Protein AF-A0A9N6Z192-F1 (afdb_monomer_lite)

Radius of gyration: 20.08 Å; chains: 1; bounding box: 25×59×36 Å

Structure (mmCIF, N/CA/C/O backbone):
data_AF-A0A9N6Z192-F1
#
_entry.id   AF-A0A9N6Z192-F1
#
loop_
_atom_site.group_PDB
_atom_site.id
_atom_site.type_symbol
_atom_site.label_atom_id
_atom_site.label_alt_id
_atom_site.label_comp_id
_atom_site.label_asym_id
_atom_site.label_entity_id
_atom_site.label_seq_id
_atom_site.pdbx_PDB_ins_code
_atom_site.Cartn_x
_atom_site.Cartn_y
_atom_site.Cartn_z
_atom_site.occupancy
_atom_site.B_iso_or_equiv
_atom_site.auth_seq_id
_atom_site.auth_comp_id
_atom_site.auth_asym_id
_atom_site.auth_atom_id
_atom_site.pdbx_PDB_model_num
ATOM 1 N N . MET A 1 1 ? 2.025 2.115 4.747 1.00 64.50 1 MET A N 1
ATOM 2 C CA . MET A 1 1 ? 0.844 2.459 3.913 1.00 64.50 1 MET A CA 1
ATOM 3 C C . MET A 1 1 ? 0.227 3.789 4.326 1.00 64.50 1 MET A C 1
ATOM 5 O O . MET A 1 1 ? 0.311 4.716 3.539 1.00 64.50 1 MET A O 1
ATOM 9 N N . LYS A 1 2 ? -0.318 3.938 5.546 1.00 63.38 2 LYS A N 1
ATOM 10 C CA . LYS A 1 2 ? -0.911 5.216 6.002 1.00 63.38 2 LYS A CA 1
ATOM 11 C C . LYS A 1 2 ? 0.101 6.367 6.073 1.00 63.38 2 LYS A C 1
ATOM 13 O O . LYS A 1 2 ? -0.190 7.473 5.646 1.00 63.38 2 LYS A O 1
ATOM 18 N N . GLU A 1 3 ? 1.296 6.088 6.587 1.00 71.56 3 GLU A N 1
ATOM 19 C CA . GLU A 1 3 ? 2.393 7.067 6.705 1.00 71.56 3 GLU A CA 1
ATOM 20 C C . GLU A 1 3 ? 2.958 7.494 5.346 1.00 71.56 3 GLU A C 1
ATOM 22 O O . GLU A 1 3 ? 3.601 8.530 5.240 1.00 71.56 3 GLU A O 1
ATOM 27 N N . ASN A 1 4 ? 2.655 6.719 4.307 1.00 81.81 4 ASN A N 1
ATOM 28 C CA . ASN A 1 4 ? 3.191 6.883 2.967 1.00 81.81 4 ASN A CA 1
ATOM 29 C C . ASN A 1 4 ? 2.139 7.438 1.990 1.00 81.81 4 ASN A C 1
ATOM 31 O O . ASN A 1 4 ? 2.307 7.323 0.785 1.00 81.81 4 ASN A O 1
ATOM 35 N N . GLY A 1 5 ? 1.003 7.930 2.494 1.00 91.00 5 GLY A N 1
ATOM 36 C CA . GLY A 1 5 ? -0.061 8.502 1.664 1.00 91.00 5 GLY A CA 1
ATOM 37 C C . GLY A 1 5 ? -0.917 7.501 0.881 1.00 91.00 5 GLY A C 1
ATOM 38 O O . GLY A 1 5 ? -1.923 7.917 0.328 1.00 91.00 5 GLY A O 1
ATOM 39 N N . LEU A 1 6 ? -0.607 6.197 0.887 1.00 96.25 6 LEU A N 1
ATOM 40 C CA . LEU A 1 6 ? -1.342 5.174 0.111 1.00 96.25 6 LEU A CA 1
ATOM 41 C C . LEU A 1 6 ? -2.758 4.884 0.641 1.00 96.25 6 LEU A C 1
ATOM 43 O O . LEU A 1 6 ? -3.599 4.332 -0.063 1.00 96.25 6 LEU A O 1
ATOM 47 N N . VAL A 1 7 ? -3.011 5.197 1.915 1.00 96.25 7 VAL A N 1
ATOM 48 C CA . VAL A 1 7 ? -4.333 5.053 2.537 1.00 96.25 7 VAL A CA 1
ATOM 49 C C . VAL A 1 7 ? -4.620 6.225 3.468 1.00 96.25 7 VAL A C 1
ATOM 51 O O . VAL A 1 7 ? -3.757 6.657 4.235 1.00 96.25 7 VAL A O 1
ATOM 54 N N . GLN A 1 8 ? -5.868 6.682 3.470 1.00 94.69 8 GLN A N 1
ATOM 55 C CA . GLN A 1 8 ? -6.380 7.702 4.376 1.00 94.69 8 GLN A CA 1
ATOM 56 C C . GLN A 1 8 ? -7.210 7.038 5.480 1.00 94.69 8 GLN A C 1
ATOM 58 O O . GLN A 1 8 ? -8.107 6.238 5.225 1.00 94.69 8 GLN A O 1
ATOM 63 N N . HIS A 1 9 ? -6.930 7.378 6.737 1.00 95.19 9 HIS A N 1
ATOM 64 C CA . HIS A 1 9 ? -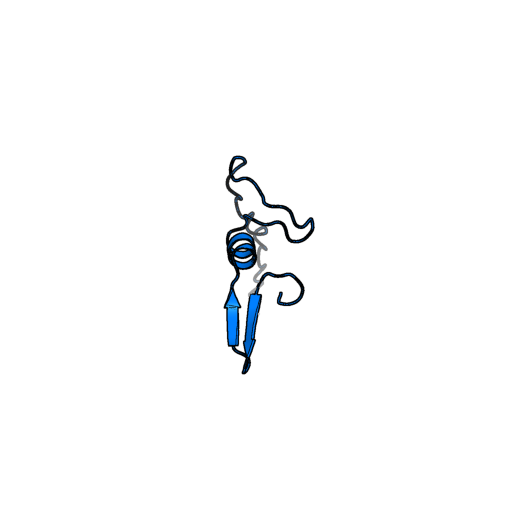7.737 6.913 7.868 1.00 95.19 9 HIS A CA 1
ATOM 65 C C . HIS A 1 9 ? -8.924 7.844 8.090 1.00 95.19 9 HIS A C 1
ATOM 67 O O . HIS A 1 9 ? -8.732 9.058 8.189 1.00 95.19 9 HIS A O 1
ATOM 73 N N . LEU A 1 10 ? -10.114 7.262 8.230 1.00 94.12 10 LEU A N 1
ATOM 74 C CA . LEU A 1 10 ? -11.366 7.986 8.469 1.00 94.12 10 LEU A CA 1
ATOM 75 C C . LEU A 1 10 ? -11.85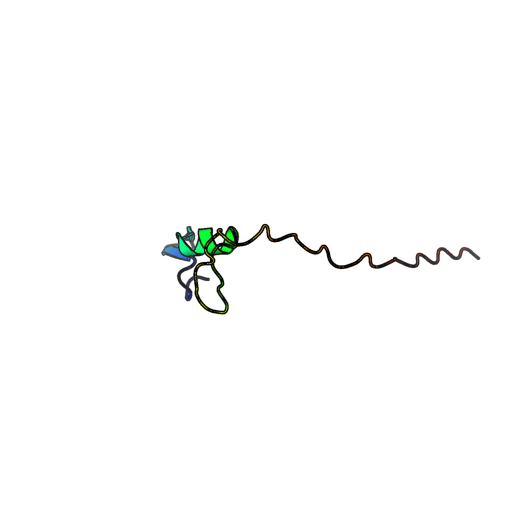8 7.877 9.926 1.00 94.12 10 LEU A C 1
ATOM 77 O O . LEU A 1 10 ? -12.798 8.569 10.304 1.00 94.12 10 LEU A O 1
ATOM 81 N N . GLY A 1 11 ? -11.214 7.050 10.761 1.00 93.25 11 GLY A N 1
ATOM 82 C CA . GLY A 1 11 ? -11.628 6.782 12.145 1.00 93.25 11 GLY A CA 1
ATOM 83 C C . GLY A 1 11 ? -12.192 5.372 12.325 1.00 93.25 11 GLY A C 1
ATOM 84 O O . GLY A 1 11 ? -12.540 4.709 11.356 1.00 93.25 11 GLY A O 1
ATOM 85 N N . ASN A 1 12 ? -12.274 4.895 13.572 1.00 95.25 12 ASN A N 1
ATOM 86 C CA . ASN A 1 12 ? -12.833 3.574 13.917 1.00 95.25 12 ASN A CA 1
ATOM 87 C C . ASN A 1 12 ? -12.202 2.389 13.159 1.00 95.25 12 ASN A C 1
ATOM 89 O O . ASN A 1 12 ? -12.871 1.397 12.886 1.00 95.25 12 ASN A O 1
ATOM 93 N N . GLY A 1 13 ? -10.923 2.499 12.784 1.00 94.25 13 GLY A N 1
ATOM 94 C CA . GLY A 1 13 ? -10.243 1.469 11.996 1.00 94.25 13 GLY A CA 1
ATOM 95 C C . GLY A 1 13 ? -10.680 1.410 10.529 1.00 94.25 13 GLY A C 1
ATOM 96 O O . GLY A 1 13 ? -10.285 0.486 9.826 1.00 94.25 13 GLY A O 1
ATOM 97 N N . VAL A 1 14 ? -11.461 2.383 10.055 1.00 96.75 14 VAL A N 1
ATOM 98 C CA . VAL A 1 14 ? -11.836 2.520 8.647 1.00 96.75 14 VAL A CA 1
ATOM 99 C C . VAL A 1 14 ? -10.731 3.252 7.895 1.00 96.75 14 VAL A C 1
ATOM 101 O O . VAL A 1 14 ? -10.273 4.328 8.300 1.00 96.75 14 VAL A O 1
ATOM 104 N N . TYR A 1 15 ? -10.335 2.664 6.772 1.00 96.38 15 TYR A N 1
ATOM 105 C CA . TYR A 1 15 ? -9.355 3.203 5.842 1.00 96.38 15 TYR A CA 1
ATOM 106 C C . TYR A 1 15 ? -9.959 3.248 4.445 1.00 96.38 15 TYR A C 1
ATOM 108 O O . TYR A 1 15 ? -10.730 2.364 4.076 1.00 96.38 15 TYR A O 1
ATOM 116 N N . ILE A 1 16 ? -9.593 4.269 3.682 1.00 96.88 16 ILE A N 1
ATOM 117 C CA . ILE A 1 16 ? -9.892 4.370 2.257 1.00 96.88 16 ILE A CA 1
ATOM 118 C C . ILE A 1 16 ? -8.578 4.437 1.484 1.00 96.88 16 ILE A C 1
ATOM 120 O O . ILE A 1 16 ? -7.602 5.017 1.971 1.00 96.88 16 ILE A O 1
ATOM 124 N N . ILE A 1 17 ? -8.543 3.796 0.319 1.00 97.00 17 ILE A N 1
ATOM 125 C CA . ILE A 1 17 ? -7.410 3.897 -0.597 1.00 97.00 17 ILE A CA 1
ATOM 126 C C . ILE A 1 17 ? -7.357 5.306 -1.197 1.00 97.00 17 ILE A C 1
ATOM 128 O O . ILE A 1 17 ? -8.392 5.953 -1.353 1.00 97.00 17 ILE A O 1
ATOM 132 N N . THR A 1 18 ? -6.154 5.807 -1.443 1.00 97.00 18 THR A N 1
ATOM 133 C CA . THR A 1 18 ? -5.925 7.087 -2.128 1.00 97.00 18 THR A CA 1
ATOM 134 C C . THR A 1 18 ? -5.536 6.843 -3.581 1.00 97.00 18 THR A C 1
ATOM 136 O O . THR A 1 18 ? -5.208 5.715 -3.940 1.00 97.00 18 THR A O 1
ATOM 139 N N . ASP A 1 19 ? -5.483 7.899 -4.390 1.00 96.06 19 ASP A N 1
ATOM 140 C CA . ASP A 1 19 ? -5.034 7.816 -5.786 1.00 96.06 19 ASP A CA 1
ATOM 141 C C . ASP A 1 19 ? -3.611 7.224 -5.905 1.00 96.06 19 ASP A C 1
ATOM 143 O O . ASP A 1 19 ? -3.362 6.368 -6.750 1.00 96.06 19 ASP A O 1
ATOM 147 N N . ASP A 1 20 ? -2.691 7.595 -5.002 1.00 95.25 20 ASP A N 1
ATOM 148 C CA . ASP A 1 20 ? -1.343 7.003 -4.924 1.00 95.25 20 ASP A CA 1
ATOM 149 C C . ASP A 1 20 ? -1.397 5.510 -4.554 1.00 95.25 20 ASP A C 1
ATOM 151 O O . ASP A 1 20 ? -0.609 4.699 -5.041 1.00 95.25 20 ASP A O 1
ATOM 155 N N . GLY A 1 21 ? -2.331 5.135 -3.674 1.00 96.06 21 GLY A N 1
ATOM 156 C CA . GLY A 1 21 ? -2.581 3.745 -3.306 1.00 96.06 21 GLY A CA 1
ATOM 157 C C . GLY A 1 21 ? -3.076 2.917 -4.487 1.00 96.06 21 GLY A C 1
ATOM 158 O O . GLY A 1 21 ? -2.578 1.814 -4.701 1.00 96.06 21 GLY A O 1
ATOM 159 N N . GLU A 1 22 ? -4.013 3.453 -5.268 1.00 96.12 22 GLU A N 1
ATOM 160 C CA . GLU A 1 22 ? -4.486 2.826 -6.504 1.00 96.12 22 GLU A CA 1
ATOM 161 C C . GLU A 1 22 ? -3.349 2.709 -7.522 1.00 96.12 22 GLU A C 1
ATOM 163 O O . GLU A 1 22 ? -3.106 1.627 -8.048 1.00 96.12 22 GLU A O 1
ATOM 168 N N . ALA A 1 23 ? -2.569 3.775 -7.721 1.00 94.69 23 ALA A N 1
ATOM 169 C CA . ALA A 1 23 ? -1.420 3.760 -8.618 1.00 94.69 23 ALA A CA 1
ATOM 170 C C . ALA A 1 23 ? -0.358 2.728 -8.203 1.00 94.69 23 ALA A C 1
ATOM 172 O O . ALA A 1 23 ? 0.201 2.056 -9.064 1.00 94.69 23 ALA A O 1
ATOM 173 N N . TYR A 1 24 ? -0.092 2.549 -6.907 1.00 93.62 24 TYR A N 1
ATOM 174 C CA . TYR A 1 24 ? 0.821 1.510 -6.423 1.00 93.62 24 TYR A CA 1
ATOM 175 C C . TYR A 1 24 ? 0.310 0.096 -6.728 1.00 93.62 24 TYR A C 1
ATOM 177 O O . TYR A 1 24 ? 1.078 -0.750 -7.183 1.00 93.62 24 TYR A O 1
ATOM 185 N N . LEU A 1 25 ? -0.982 -0.160 -6.502 1.00 94.06 25 LEU A N 1
ATOM 186 C CA . LEU A 1 25 ? -1.589 -1.464 -6.789 1.00 94.06 25 LEU A CA 1
ATOM 187 C C . LEU A 1 25 ? -1.653 -1.762 -8.292 1.00 94.06 25 LEU A C 1
ATOM 189 O O . LEU A 1 25 ? -1.476 -2.912 -8.684 1.00 94.06 25 LEU A O 1
ATOM 193 N N . ASP A 1 26 ? -1.841 -0.731 -9.114 1.00 93.06 26 ASP A N 1
ATOM 194 C CA . ASP A 1 26 ? -1.823 -0.821 -10.576 1.00 93.06 26 ASP A CA 1
ATOM 195 C C . ASP A 1 26 ? -0.398 -0.866 -11.160 1.00 93.06 26 ASP A C 1
ATOM 197 O O . ASP A 1 26 ? -0.237 -0.953 -12.374 1.00 93.06 26 ASP A O 1
ATOM 201 N N . GLY A 1 27 ? 0.648 -0.771 -10.330 1.00 91.69 27 GLY A N 1
ATOM 202 C CA . GLY A 1 27 ? 2.044 -0.745 -10.783 1.00 91.69 27 GLY A CA 1
ATOM 203 C C . GLY A 1 27 ? 2.480 0.569 -11.445 1.00 91.69 27 GLY A C 1
ATOM 204 O O . GLY A 1 27 ? 3.550 0.627 -12.038 1.00 91.69 27 GLY A O 1
ATOM 205 N N . ARG A 1 28 ? 1.684 1.634 -11.320 1.00 93.69 28 ARG A N 1
ATOM 206 C CA . ARG A 1 28 ? 1.936 2.981 -11.862 1.00 93.69 28 ARG A CA 1
ATOM 207 C C . ARG A 1 28 ? 2.703 3.898 -10.904 1.00 93.69 28 ARG A C 1
ATOM 209 O O . ARG A 1 28 ? 3.044 5.017 -11.277 1.00 93.69 28 ARG A O 1
ATOM 216 N N . LEU A 1 29 ? 2.979 3.461 -9.674 1.00 93.00 29 LEU A N 1
ATOM 217 C CA . LEU A 1 29 ? 3.758 4.210 -8.681 1.00 93.00 29 LEU A CA 1
ATOM 218 C C . LEU A 1 29 ? 4.882 3.344 -8.101 1.00 93.00 29 LEU A C 1
ATOM 220 O O . LEU A 1 29 ? 4.622 2.352 -7.420 1.00 93.00 29 LEU A O 1
ATOM 224 N N . ASP A 1 30 ? 6.133 3.760 -8.307 1.00 93.75 30 ASP A N 1
ATOM 225 C CA . ASP A 1 30 ? 7.290 3.176 -7.629 1.00 93.75 30 ASP A CA 1
ATOM 226 C C . ASP A 1 30 ? 7.408 3.759 -6.215 1.00 93.75 30 ASP A C 1
ATOM 228 O O . AS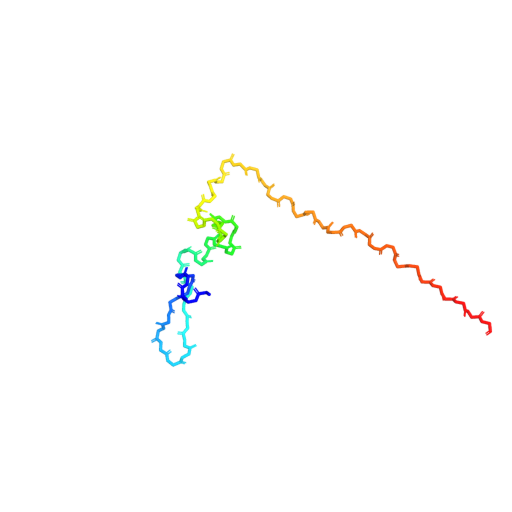P A 1 30 ? 7.775 4.920 -6.039 1.00 93.75 30 ASP A O 1
ATOM 232 N N . THR A 1 31 ? 7.109 2.959 -5.189 1.00 93.31 31 THR A N 1
ATOM 233 C CA . THR A 1 31 ? 7.206 3.380 -3.780 1.00 93.31 31 THR A CA 1
ATOM 234 C C . THR A 1 31 ? 8.615 3.279 -3.191 1.00 93.31 31 THR A C 1
ATOM 236 O O . THR A 1 31 ? 8.803 3.650 -2.032 1.00 93.31 31 THR A O 1
ATOM 239 N N . GLN A 1 32 ? 9.599 2.750 -3.930 1.00 90.88 32 GLN A N 1
ATOM 240 C CA . GLN A 1 32 ? 11.006 2.832 -3.523 1.00 90.88 32 GLN A CA 1
ATOM 241 C C . GLN A 1 32 ? 11.544 4.242 -3.788 1.00 90.88 32 GLN A C 1
ATOM 243 O O . GLN A 1 32 ? 12.137 4.846 -2.897 1.00 90.88 32 GLN A O 1
ATOM 248 N N . GLU A 1 33 ? 11.256 4.786 -4.974 1.00 92.88 33 GLU A N 1
ATOM 249 C CA . GLU A 1 33 ? 11.729 6.106 -5.423 1.00 92.88 33 GLU A CA 1
ATOM 250 C C . GLU A 1 33 ? 10.662 7.220 -5.328 1.00 92.88 33 GLU A C 1
ATOM 252 O O . GLU A 1 33 ? 10.954 8.382 -5.605 1.00 92.88 33 GLU A O 1
ATOM 257 N N . TRP A 1 34 ? 9.426 6.890 -4.937 1.00 92.75 34 TRP A N 1
ATOM 258 C CA . TRP A 1 34 ? 8.271 7.803 -4.855 1.00 92.75 34 TRP A CA 1
ATOM 259 C C . TRP A 1 34 ? 7.988 8.566 -6.152 1.00 92.75 34 TRP A C 1
ATOM 261 O O . TRP A 1 34 ? 7.774 9.780 -6.157 1.00 92.75 34 TRP A O 1
ATOM 271 N N . ARG A 1 35 ? 7.977 7.838 -7.272 1.00 93.25 35 ARG A N 1
ATOM 272 C CA . ARG A 1 35 ? 7.789 8.409 -8.608 1.00 93.25 35 ARG A CA 1
ATOM 273 C C . ARG A 1 35 ? 6.753 7.628 -9.404 1.00 93.25 35 ARG A C 1
ATOM 275 O O . ARG A 1 35 ? 6.780 6.400 -9.434 1.00 93.25 35 ARG A O 1
ATOM 282 N N . TYR A 1 36 ? 5.876 8.361 -10.082 1.00 92.44 36 TYR A N 1
ATOM 283 C CA . TYR A 1 36 ? 4.951 7.780 -11.046 1.00 92.44 36 TYR A CA 1
ATOM 284 C C . TYR A 1 36 ? 5.711 7.192 -12.234 1.00 92.44 36 TYR A C 1
ATOM 286 O O . TYR A 1 36 ? 6.635 7.806 -12.777 1.00 92.44 36 TYR A O 1
ATOM 294 N N . ILE A 1 37 ? 5.316 5.985 -12.607 1.00 91.06 37 ILE A N 1
ATOM 295 C CA . ILE A 1 37 ? 5.790 5.290 -13.791 1.00 91.06 37 ILE A CA 1
ATOM 296 C C . ILE A 1 37 ? 4.834 5.696 -14.912 1.00 91.06 37 ILE A C 1
ATOM 298 O O . ILE A 1 37 ? 3.642 5.408 -14.849 1.00 91.06 37 ILE A O 1
ATOM 302 N N . ASP A 1 38 ? 5.345 6.447 -15.883 1.00 77.38 38 ASP A N 1
ATOM 303 C CA . ASP A 1 38 ? 4.585 6.815 -17.076 1.00 77.38 38 ASP A CA 1
ATOM 304 C C . ASP A 1 38 ? 4.473 5.572 -17.977 1.00 77.38 38 ASP A C 1
ATOM 306 O O . ASP A 1 38 ? 5.484 4.933 -18.279 1.00 77.38 38 ASP A O 1
ATOM 310 N N . ASP A 1 39 ? 3.249 5.206 -18.361 1.00 60.91 39 ASP A N 1
ATOM 311 C CA . ASP A 1 39 ? 2.889 3.932 -19.015 1.00 60.91 39 ASP A CA 1
ATOM 312 C C . ASP A 1 39 ? 3.350 3.849 -20.490 1.00 60.91 39 ASP A C 1
ATOM 314 O O . ASP A 1 39 ? 3.027 2.909 -21.209 1.00 60.91 39 ASP A O 1
ATOM 318 N N . ASP A 1 40 ? 4.153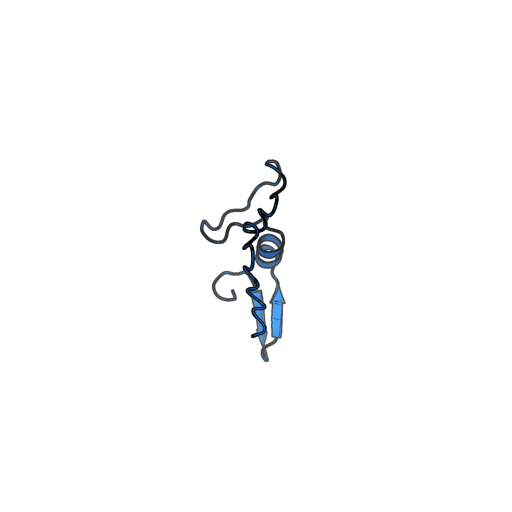 4.805 -20.970 1.00 56.66 40 ASP A N 1
ATOM 319 C CA . ASP A 1 40 ? 4.771 4.753 -22.305 1.00 56.66 40 ASP A CA 1
ATOM 320 C C . ASP A 1 40 ? 5.868 3.669 -22.428 1.00 56.66 40 ASP A C 1
ATOM 322 O O . ASP A 1 40 ? 6.432 3.460 -23.506 1.00 56.66 40 ASP A O 1
ATOM 326 N N . ALA A 1 41 ? 6.186 2.946 -21.350 1.00 56.88 41 ALA A N 1
ATOM 327 C CA . ALA A 1 41 ? 7.203 1.902 -21.348 1.00 56.88 41 ALA A CA 1
ATOM 328 C C . ALA A 1 41 ? 6.682 0.560 -20.809 1.00 56.88 41 ALA A C 1
ATOM 330 O O . ALA A 1 41 ? 6.820 0.258 -19.632 1.00 56.88 41 ALA A O 1
ATOM 331 N N . SER A 1 42 ? 6.231 -0.271 -21.756 1.00 56.44 42 SER A N 1
ATOM 332 C CA . SER A 1 42 ? 6.298 -1.740 -21.759 1.00 56.44 42 SER A CA 1
ATOM 333 C C . SER A 1 42 ? 5.611 -2.481 -20.609 1.00 56.44 42 SER A C 1
ATOM 335 O O . SER A 1 42 ? 6.109 -2.524 -19.489 1.00 56.44 42 SER A O 1
ATOM 337 N N . GLU A 1 43 ? 4.555 -3.212 -20.976 1.00 58.12 43 GLU A N 1
ATOM 338 C CA . GLU A 1 43 ? 3.999 -4.373 -20.271 1.00 58.12 43 GLU A CA 1
ATOM 339 C C . GLU A 1 43 ? 5.016 -5.043 -19.332 1.00 58.12 43 GLU A C 1
ATOM 341 O O . GLU A 1 43 ? 6.037 -5.588 -19.766 1.00 58.12 43 GLU A O 1
ATOM 346 N N . VAL A 1 44 ? 4.727 -4.999 -18.032 1.00 60.09 44 VAL A N 1
ATOM 347 C CA . VAL A 1 44 ? 5.501 -5.709 -17.018 1.00 60.09 44 VAL A CA 1
ATOM 348 C C . VAL A 1 44 ? 5.128 -7.185 -17.118 1.00 60.09 44 VAL A C 1
ATOM 350 O O . VAL A 1 44 ? 4.189 -7.656 -16.476 1.00 60.09 44 VAL A O 1
ATOM 353 N N . THR A 1 45 ? 5.839 -7.938 -17.956 1.00 55.81 45 THR A N 1
ATOM 354 C CA . THR A 1 45 ? 5.710 -9.395 -17.967 1.00 55.81 45 THR A CA 1
ATOM 355 C C . THR A 1 45 ? 6.187 -9.905 -16.615 1.00 55.81 45 THR A C 1
ATOM 357 O O . THR A 1 45 ? 7.376 -9.818 -16.298 1.00 55.81 45 THR A O 1
ATOM 360 N N . ALA A 1 46 ? 5.269 -10.420 -15.799 1.00 60.41 46 ALA A N 1
ATOM 361 C CA . ALA A 1 46 ? 5.630 -11.145 -14.595 1.00 60.41 46 ALA A CA 1
ATOM 362 C C . ALA A 1 46 ? 6.509 -12.332 -15.011 1.00 60.41 46 ALA A C 1
ATOM 364 O O . ALA A 1 46 ? 6.000 -13.329 -15.525 1.00 60.41 46 ALA A O 1
ATOM 365 N N . SER A 1 47 ? 7.825 -12.233 -14.807 1.00 57.84 47 SER A N 1
ATOM 366 C CA . SER A 1 47 ? 8.676 -13.417 -14.784 1.00 57.84 47 SER A CA 1
ATOM 367 C C . SER A 1 47 ? 8.192 -14.260 -13.615 1.00 57.84 47 SER A C 1
ATOM 369 O O . SER A 1 47 ? 8.518 -13.997 -12.458 1.00 57.84 47 SER A O 1
ATOM 371 N N . SER A 1 48 ? 7.324 -15.226 -13.918 1.00 60.31 48 SER A N 1
ATOM 372 C CA . SER A 1 48 ? 7.014 -16.310 -13.001 1.00 60.31 48 SER A CA 1
ATOM 373 C C . SER A 1 48 ? 8.348 -16.953 -12.668 1.00 60.31 48 SER A C 1
ATOM 375 O O . SER A 1 48 ? 9.019 -17.451 -13.572 1.00 60.31 48 SER A O 1
ATOM 377 N N . SER A 1 49 ? 8.751 -16.836 -11.401 1.00 63.44 49 SER A N 1
ATOM 378 C CA . SER A 1 49 ? 9.970 -17.446 -10.884 1.00 63.44 49 SER A CA 1
ATOM 379 C C . SER A 1 49 ? 10.058 -18.875 -11.397 1.00 63.44 49 SER A C 1
ATOM 381 O O . SER A 1 49 ? 9.080 -19.622 -11.328 1.00 63.44 49 SER A O 1
ATOM 383 N N . GLU A 1 50 ? 11.221 -19.187 -11.948 1.00 56.91 50 GLU A N 1
ATOM 384 C CA . GLU A 1 50 ? 11.554 -20.431 -12.612 1.00 56.91 50 GLU A CA 1
ATOM 385 C C . GLU A 1 50 ? 10.974 -21.659 -11.895 1.00 56.91 50 GLU A C 1
ATOM 387 O O . GLU A 1 50 ? 11.064 -21.799 -10.673 1.00 56.91 50 GLU A O 1
ATOM 392 N N . ASP A 1 51 ? 10.397 -22.544 -12.711 1.00 52.62 51 ASP A N 1
ATOM 393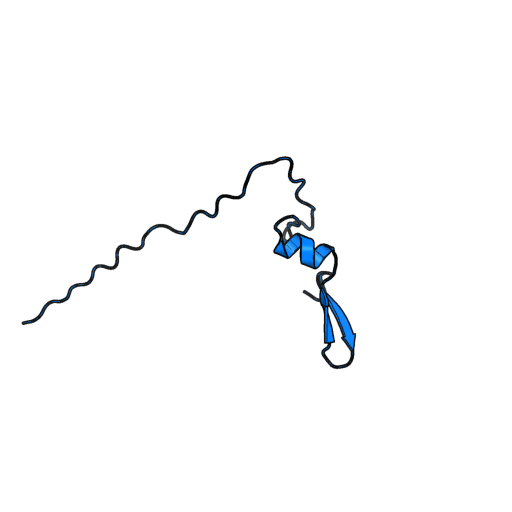 C CA . ASP A 1 51 ? 10.084 -23.940 -12.419 1.00 52.62 51 ASP A CA 1
ATOM 394 C C . ASP A 1 51 ? 11.097 -24.516 -11.418 1.00 52.62 51 ASP A C 1
ATOM 396 O O . ASP A 1 51 ? 12.280 -24.670 -11.727 1.00 52.62 51 ASP A O 1
ATOM 400 N N . ILE A 1 52 ? 10.651 -24.782 -10.190 1.00 62.03 52 ILE A N 1
ATOM 401 C CA . ILE A 1 52 ? 11.407 -25.617 -9.263 1.00 62.03 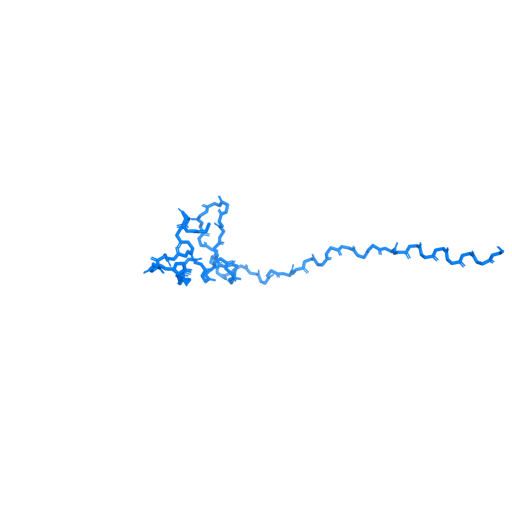52 ILE A CA 1
ATOM 402 C C . ILE A 1 52 ? 11.019 -27.046 -9.647 1.00 62.03 52 ILE A C 1
ATOM 404 O O . ILE A 1 52 ? 9.897 -27.448 -9.315 1.00 62.03 52 ILE A O 1
ATOM 408 N N . PRO A 1 53 ? 11.866 -27.834 -10.337 1.00 55.06 53 PRO A N 1
ATOM 409 C CA . PRO A 1 53 ? 11.539 -29.226 -10.566 1.00 55.06 53 PRO A CA 1
ATOM 410 C C . PRO A 1 53 ? 11.551 -29.912 -9.202 1.00 55.06 53 PRO A C 1
ATOM 412 O O . PRO A 1 53 ? 12.596 -30.150 -8.596 1.00 55.06 53 PRO A O 1
ATOM 415 N N . GLY A 1 54 ? 10.358 -30.189 -8.683 1.00 54.03 54 GLY A N 1
ATOM 416 C CA . GLY A 1 54 ? 10.187 -31.052 -7.532 1.00 54.03 54 GLY A CA 1
ATOM 417 C C . GLY A 1 54 ? 10.648 -32.453 -7.911 1.00 54.03 54 GLY A C 1
ATOM 418 O O . GLY A 1 54 ? 9.910 -33.195 -8.555 1.00 54.03 54 GLY A O 1
ATOM 419 N N . GLU A 1 55 ? 11.859 -32.833 -7.505 1.00 59.12 55 GLU A N 1
ATOM 420 C CA . GLU A 1 55 ? 12.282 -34.232 -7.513 1.00 59.12 55 GLU A CA 1
ATOM 421 C C . GLU A 1 55 ? 11.443 -35.006 -6.484 1.00 59.12 55 GLU A C 1
ATOM 423 O O . GLU A 1 55 ? 11.761 -35.109 -5.298 1.00 59.12 55 GLU A O 1
ATOM 428 N N . SER A 1 56 ? 10.311 -35.535 -6.950 1.00 64.94 56 SER A N 1
ATOM 429 C CA . SER A 1 56 ? 9.498 -36.503 -6.225 1.00 64.94 56 SER A CA 1
ATOM 430 C C . SER A 1 56 ? 10.179 -37.869 -6.286 1.00 64.94 56 SER A C 1
ATOM 432 O O . SER A 1 56 ? 9.977 -38.646 -7.217 1.00 64.94 56 SER A O 1
ATOM 434 N N . ASN A 1 57 ? 10.986 -38.187 -5.276 1.00 61.50 57 ASN A N 1
ATOM 435 C CA . ASN A 1 57 ? 11.513 -39.537 -5.097 1.00 61.50 57 ASN A CA 1
ATOM 436 C C . ASN A 1 57 ? 10.509 -40.392 -4.317 1.00 61.50 57 ASN A C 1
ATOM 438 O O . ASN A 1 57 ? 10.682 -40.680 -3.133 1.00 61.50 57 ASN A O 1
ATOM 442 N N . GLY A 1 58 ? 9.442 -40.805 -5.004 1.00 58.53 58 GLY A N 1
ATOM 443 C CA . GLY A 1 58 ? 8.546 -41.872 -4.562 1.00 58.53 58 GLY A CA 1
ATOM 444 C C . GLY A 1 58 ? 9.236 -43.236 -4.637 1.00 58.53 58 GLY A C 1
ATOM 445 O O . GLY A 1 58 ? 8.947 -44.032 -5.524 1.00 58.53 58 GLY A O 1
ATOM 446 N N . GLY A 1 59 ? 10.169 -43.498 -3.721 1.00 48.53 59 GLY A N 1
ATOM 447 C CA . GLY A 1 59 ? 10.776 -44.812 -3.531 1.00 48.53 59 GLY A CA 1
ATOM 448 C C . GLY A 1 59 ? 9.946 -45.650 -2.566 1.00 48.53 59 GLY A C 1
ATOM 449 O O . GLY A 1 59 ? 10.089 -45.516 -1.355 1.00 48.53 59 GLY A O 1
ATOM 450 N N . ALA A 1 60 ? 9.079 -46.511 -3.096 1.00 51.66 60 ALA A N 1
ATOM 451 C CA . ALA A 1 60 ? 8.539 -47.638 -2.346 1.00 51.66 60 ALA A CA 1
ATOM 452 C C . ALA A 1 60 ? 9.572 -48.776 -2.356 1.00 51.66 60 ALA A C 1
ATOM 454 O O . ALA A 1 60 ? 9.867 -49.308 -3.427 1.00 51.66 60 ALA A O 1
ATOM 455 N N . THR A 1 61 ? 10.092 -49.154 -1.185 1.00 54.59 61 THR A N 1
ATOM 456 C CA . THR A 1 61 ? 10.703 -50.471 -0.926 1.00 54.59 61 THR A CA 1
ATOM 457 C C . THR A 1 61 ? 10.378 -50.914 0.488 1.00 54.59 61 THR A C 1
ATOM 459 O O . THR A 1 61 ? 10.596 -50.077 1.395 1.00 54.59 61 THR A O 1
#

Secondary structure (DSSP, 8-state):
-GGGTSEEEEETTEEEE-HHHHHHHTT-EETTTTEE--TTS--------------------

pLDDT: mean 78.64, std 17.71, range [48.53, 97.0]

Sequence (61 aa):
MKENGLVQHLGNGVYIITDDGEAYLDGRLDTQEWRYIDDDASEVTASSSEDIPGESNGGAT

Foldseek 3Di:
DCVQQQWDDPDPPDIDGDPQVVCVVVVQADSVVRDGDDPPDDDPPPPPPDDPPPPPPPDDD